Protein AF-A0A7Z6TB33-F1 (afdb_monomer)

pLDDT: mean 89.86, std 8.5, range [42.59, 96.69]

Radius of gyration: 13.29 Å; Cα contacts (8 Å, |Δi|>4): 76; chains: 1; bounding box: 30×25×40 Å

Structure (mmCIF, N/CA/C/O backbone):
data_AF-A0A7Z6TB33-F1
#
_entry.id   AF-A0A7Z6TB33-F1
#
loop_
_atom_site.group_PDB
_atom_site.id
_atom_site.type_symbol
_atom_site.label_atom_id
_atom_site.label_alt_id
_atom_site.label_comp_id
_atom_site.label_asym_id
_atom_site.label_entity_id
_atom_site.label_seq_id
_atom_site.pdbx_PDB_ins_code
_atom_site.Cartn_x
_atom_site.Cartn_y
_atom_site.Cartn_z
_atom_site.occupancy
_atom_site.B_iso_or_equiv
_atom_site.auth_seq_id
_atom_site.auth_comp_id
_atom_site.auth_asym_id
_atom_site.auth_atom_id
_atom_site.pdbx_PDB_model_num
ATOM 1 N N . MET A 1 1 ? -12.521 4.223 21.536 1.00 42.59 1 MET A N 1
ATOM 2 C CA . MET A 1 1 ? -13.214 3.662 20.360 1.00 42.59 1 MET A CA 1
ATOM 3 C C . MET A 1 1 ? -12.123 3.274 19.389 1.00 42.59 1 MET A C 1
ATOM 5 O O . MET A 1 1 ? -11.479 4.154 18.832 1.00 42.59 1 MET A O 1
ATOM 9 N N . GLU A 1 2 ? -11.800 1.988 19.363 1.00 58.75 2 GLU A N 1
ATOM 10 C CA . GLU A 1 2 ? -10.685 1.432 18.598 1.00 58.75 2 GLU A CA 1
ATOM 11 C C . GLU A 1 2 ? -11.088 1.383 17.123 1.00 58.75 2 GLU A C 1
ATOM 13 O O . GLU A 1 2 ? -12.003 0.658 16.745 1.00 58.75 2 GLU A O 1
ATOM 18 N N . GLY A 1 3 ? -10.473 2.238 16.308 1.00 66.75 3 GLY A N 1
ATOM 19 C CA . GLY A 1 3 ? -10.617 2.172 14.858 1.00 66.75 3 GLY A CA 1
ATOM 20 C C . GLY A 1 3 ? -9.938 0.921 14.299 1.00 66.75 3 GLY A C 1
ATOM 21 O O . GLY A 1 3 ? -9.040 0.353 14.925 1.00 66.75 3 GLY A O 1
ATOM 22 N N . ARG A 1 4 ? -10.331 0.494 13.095 1.00 82.75 4 ARG A N 1
ATOM 23 C CA . ARG A 1 4 ? -9.762 -0.701 12.438 1.00 82.75 4 ARG A CA 1
ATOM 24 C C . ARG A 1 4 ? -8.422 -0.431 11.747 1.00 82.75 4 ARG A C 1
ATOM 26 O O . ARG A 1 4 ? -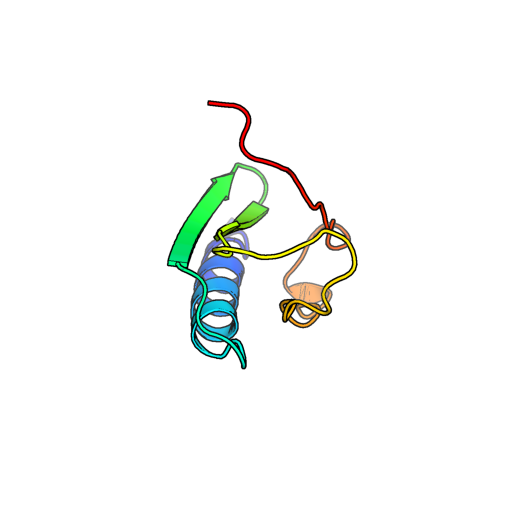7.896 -1.300 11.058 1.00 82.75 4 ARG A O 1
ATOM 33 N N . GLY A 1 5 ? -7.828 0.748 11.942 1.00 86.81 5 GLY A N 1
ATOM 34 C CA . GLY A 1 5 ? -6.571 1.134 11.301 1.00 86.81 5 GLY A CA 1
ATOM 35 C C . GLY A 1 5 ? -5.395 0.212 11.635 1.00 86.81 5 GLY A C 1
ATOM 36 O O . GLY A 1 5 ? -4.519 0.024 10.795 1.00 86.81 5 GLY A O 1
ATOM 37 N N . GLY A 1 6 ? -5.381 -0.395 12.827 1.00 90.31 6 GLY A N 1
ATOM 38 C CA . GLY A 1 6 ? -4.381 -1.405 13.195 1.00 90.31 6 GLY A CA 1
ATOM 39 C C . GLY A 1 6 ? -4.519 -2.692 12.378 1.00 90.31 6 GLY A C 1
ATOM 40 O O . GLY A 1 6 ? -3.537 -3.174 11.820 1.00 90.31 6 GLY A O 1
ATOM 41 N N . GLU A 1 7 ? -5.745 -3.201 12.239 1.00 93.81 7 GLU A N 1
ATOM 42 C CA . GLU A 1 7 ? -6.036 -4.370 11.399 1.00 93.81 7 GLU A CA 1
ATOM 43 C C . GLU A 1 7 ? -5.725 -4.095 9.925 1.00 93.81 7 GLU A C 1
ATOM 45 O O . GLU A 1 7 ? -5.133 -4.937 9.253 1.00 93.81 7 GLU A O 1
ATOM 50 N N . LEU A 1 8 ? -6.067 -2.900 9.430 1.00 94.50 8 LEU A N 1
ATOM 51 C CA . LEU A 1 8 ? -5.769 -2.499 8.056 1.00 94.50 8 LEU A CA 1
ATOM 52 C C . LEU A 1 8 ? -4.261 -2.436 7.799 1.00 94.50 8 LEU A C 1
ATOM 54 O O . LEU A 1 8 ? -3.807 -2.830 6.727 1.00 94.50 8 LEU A O 1
ATOM 58 N N . LEU A 1 9 ? -3.480 -1.967 8.775 1.00 94.88 9 LEU A N 1
ATOM 59 C CA . LEU A 1 9 ? -2.025 -1.903 8.662 1.00 94.88 9 LEU A CA 1
ATOM 60 C C . LEU A 1 9 ? -1.403 -3.299 8.577 1.00 94.88 9 LEU A C 1
ATOM 62 O O . LEU A 1 9 ? -0.552 -3.532 7.720 1.00 94.88 9 LEU A O 1
ATOM 66 N N . GLU A 1 10 ? -1.838 -4.227 9.427 1.00 95.62 10 GLU A N 1
ATOM 67 C CA . GLU A 1 10 ? -1.332 -5.602 9.408 1.00 95.62 10 GLU A CA 1
ATOM 68 C C . GLU A 1 10 ? -1.783 -6.360 8.156 1.00 95.62 10 GLU A C 1
ATOM 70 O O . GLU A 1 10 ? -0.981 -7.059 7.532 1.00 95.62 10 GLU A O 1
ATOM 75 N N . TRP A 1 11 ? -3.021 -6.146 7.706 1.00 95.88 11 TRP A N 1
ATOM 76 C CA . TRP A 1 11 ? -3.483 -6.649 6.414 1.00 95.88 11 TRP A CA 1
ATOM 77 C C . TRP A 1 11 ? -2.613 -6.119 5.266 1.00 95.88 11 TRP A C 1
ATOM 79 O O . TRP A 1 11 ? -2.134 -6.902 4.445 1.00 95.88 11 TRP A O 1
ATOM 89 N N . ALA A 1 12 ? -2.347 -4.809 5.232 1.00 96.25 12 ALA A N 1
ATOM 90 C CA . ALA A 1 12 ? -1.546 -4.182 4.184 1.00 96.25 12 ALA A CA 1
ATOM 91 C C . ALA A 1 12 ? -0.104 -4.704 4.192 1.00 96.25 12 ALA A C 1
ATOM 93 O O . ALA A 1 12 ? 0.465 -4.963 3.133 1.00 96.25 12 ALA A O 1
ATOM 94 N N . ARG A 1 13 ? 0.470 -4.915 5.384 1.00 95.75 13 ARG A N 1
ATOM 95 C CA . ARG A 1 13 ? 1.797 -5.514 5.573 1.00 95.75 13 ARG A CA 1
ATOM 96 C C . ARG A 1 13 ? 1.861 -6.919 4.990 1.00 95.75 13 ARG A C 1
ATOM 98 O O . ARG A 1 13 ? 2.783 -7.203 4.230 1.00 95.75 13 ARG A O 1
ATOM 105 N N . ALA A 1 14 ? 0.896 -7.773 5.326 1.00 96.25 14 ALA A N 1
ATOM 106 C CA . ALA A 1 14 ? 0.847 -9.148 4.839 1.00 96.25 14 ALA A CA 1
ATOM 107 C C . ALA A 1 14 ? 0.697 -9.197 3.311 1.00 96.25 14 ALA A C 1
ATOM 109 O O . ALA A 1 14 ? 1.468 -9.870 2.635 1.00 96.25 14 ALA A O 1
ATOM 110 N N . ARG A 1 15 ? -0.228 -8.413 2.745 1.00 95.75 15 ARG A N 1
ATOM 111 C CA . ARG A 1 15 ? -0.458 -8.388 1.292 1.00 95.75 15 ARG A CA 1
ATOM 112 C C . ARG A 1 15 ? 0.716 -7.801 0.512 1.00 95.75 15 ARG A C 1
ATOM 114 O O . ARG A 1 15 ? 1.073 -8.332 -0.531 1.00 95.75 15 ARG A O 1
ATOM 121 N N . ALA A 1 16 ? 1.364 -6.753 1.022 1.00 94.44 16 ALA A N 1
ATOM 122 C CA . ALA A 1 16 ? 2.563 -6.191 0.396 1.00 94.44 16 ALA A CA 1
ATOM 123 C C . ALA A 1 16 ? 3.777 -7.142 0.450 1.00 94.44 16 ALA A C 1
ATOM 125 O O . ALA A 1 16 ? 4.711 -7.002 -0.345 1.00 94.44 16 ALA A O 1
ATOM 126 N N . ALA A 1 17 ? 3.797 -8.090 1.390 1.00 93.81 17 ALA A N 1
ATOM 127 C CA . ALA A 1 17 ? 4.817 -9.134 1.454 1.00 93.81 17 ALA A CA 1
ATOM 128 C C . ALA A 1 17 ? 4.597 -10.250 0.416 1.00 93.81 17 ALA A C 1
ATOM 130 O O . ALA A 1 17 ? 5.554 -10.923 0.051 1.00 93.81 17 ALA A O 1
ATOM 131 N N . GLU A 1 18 ? 3.368 -10.409 -0.078 1.00 94.50 18 GLU A N 1
ATOM 132 C CA . GLU A 1 18 ? 2.944 -11.461 -1.014 1.00 94.50 18 GLU A CA 1
ATOM 133 C C . GLU A 1 18 ? 2.893 -10.995 -2.481 1.00 94.50 18 GLU A C 1
ATOM 135 O O . GLU A 1 18 ? 2.377 -11.710 -3.340 1.00 94.50 18 GLU A O 1
ATOM 140 N N . LEU A 1 19 ? 3.404 -9.798 -2.792 1.00 94.19 19 LEU A N 1
ATOM 141 C CA . LEU A 1 19 ? 3.469 -9.319 -4.174 1.00 94.19 19 LEU A CA 1
ATOM 142 C C . LEU A 1 19 ? 4.271 -10.296 -5.044 1.00 94.19 19 LEU A C 1
ATOM 144 O O . LEU A 1 19 ? 5.366 -10.719 -4.679 1.00 94.19 19 LEU A O 1
ATOM 148 N N . SER A 1 20 ? 3.735 -10.621 -6.223 1.00 92.12 20 SER A N 1
ATOM 149 C CA . SER A 1 20 ? 4.332 -11.595 -7.151 1.00 92.12 20 SER A CA 1
ATOM 150 C C . SER A 1 20 ? 5.697 -11.169 -7.700 1.00 92.12 20 SER A C 1
ATOM 152 O O . SER A 1 20 ? 6.491 -12.011 -8.114 1.00 92.12 20 SER A O 1
ATOM 154 N N . ARG A 1 21 ? 5.979 -9.864 -7.688 1.00 91.56 21 ARG A N 1
ATOM 155 C CA . ARG A 1 21 ? 7.288 -9.271 -7.967 1.00 91.56 21 ARG A CA 1
ATOM 156 C C . ARG A 1 21 ? 7.738 -8.530 -6.716 1.00 91.56 21 ARG A C 1
ATOM 158 O O . ARG A 1 21 ? 6.950 -7.794 -6.128 1.00 91.56 21 ARG A O 1
ATOM 165 N N . GLU A 1 22 ? 8.999 -8.686 -6.330 1.00 91.75 22 GLU A N 1
ATOM 166 C CA . GLU A 1 22 ? 9.544 -7.938 -5.200 1.00 91.75 22 GLU A CA 1
ATOM 167 C C . GLU A 1 22 ? 9.898 -6.499 -5.629 1.00 91.75 22 GLU A C 1
ATOM 169 O O . GLU A 1 22 ? 10.679 -6.316 -6.569 1.00 91.75 22 GLU A O 1
ATOM 174 N N . PRO A 1 23 ? 9.322 -5.467 -4.987 1.00 94.19 23 PRO A N 1
ATOM 175 C CA . PRO A 1 23 ? 9.723 -4.081 -5.212 1.00 94.19 23 PRO A CA 1
ATOM 176 C C . PRO A 1 23 ? 11.079 -3.786 -4.559 1.00 94.19 23 PRO A C 1
ATOM 178 O O . PRO A 1 23 ? 11.420 -4.345 -3.517 1.00 94.19 23 PRO A O 1
ATOM 181 N N . ALA A 1 24 ? 11.817 -2.828 -5.117 1.00 93.69 24 ALA A N 1
ATOM 182 C CA . ALA A 1 24 ? 13.123 -2.407 -4.607 1.00 93.69 24 ALA A CA 1
ATOM 183 C C . ALA A 1 24 ? 13.043 -1.752 -3.221 1.00 93.69 24 ALA A C 1
ATOM 185 O O . ALA A 1 24 ? 13.953 -1.873 -2.402 1.00 93.69 24 ALA A O 1
ATOM 186 N N . ARG A 1 25 ? 11.931 -1.070 -2.937 1.00 94.19 25 ARG A N 1
ATOM 187 C CA . ARG A 1 25 ? 11.627 -0.496 -1.623 1.00 94.19 25 ARG A CA 1
ATOM 188 C C . ARG A 1 25 ? 10.138 -0.618 -1.344 1.00 94.19 25 ARG A C 1
ATOM 190 O O . ARG A 1 25 ? 9.315 -0.560 -2.258 1.00 94.19 25 ARG A O 1
ATOM 197 N N . ARG A 1 26 ? 9.799 -0.771 -0.065 1.00 94.94 26 ARG A N 1
ATOM 198 C CA . ARG A 1 26 ? 8.425 -0.787 0.449 1.00 94.94 26 ARG A CA 1
ATOM 199 C C . ARG A 1 26 ? 8.339 0.126 1.650 1.00 94.94 26 ARG A C 1
ATOM 201 O O . ARG A 1 26 ? 9.168 0.039 2.551 1.00 94.94 26 ARG A O 1
ATOM 208 N N . GLU A 1 27 ? 7.308 0.950 1.682 1.00 96.06 27 GLU A N 1
ATOM 209 C CA . GLU A 1 27 ? 6.964 1.761 2.838 1.00 96.06 27 GLU A CA 1
ATOM 210 C C . GLU A 1 27 ? 5.498 1.582 3.187 1.00 96.06 27 GLU A C 1
ATOM 212 O O . GLU A 1 27 ? 4.626 1.573 2.317 1.00 96.06 27 GLU A O 1
ATOM 217 N N . LEU A 1 28 ? 5.240 1.450 4.485 1.00 96.00 28 LEU A N 1
ATOM 218 C CA . LEU A 1 28 ? 3.901 1.436 5.043 1.00 96.00 28 LEU A CA 1
ATOM 219 C C . LEU A 1 28 ? 3.768 2.627 5.978 1.00 96.00 28 LEU A C 1
ATOM 221 O O . LEU A 1 28 ? 4.462 2.717 6.992 1.00 96.00 28 LEU A O 1
ATOM 225 N N . LEU A 1 29 ? 2.864 3.532 5.630 1.00 95.12 29 LEU A N 1
ATOM 226 C CA . LEU A 1 29 ? 2.585 4.734 6.397 1.00 95.12 29 LEU A CA 1
ATOM 227 C C . LEU A 1 29 ? 1.151 4.681 6.915 1.00 95.12 29 LEU A C 1
ATOM 229 O O . LEU A 1 29 ? 0.251 4.165 6.255 1.00 95.12 29 LEU A O 1
ATOM 233 N N . ARG A 1 30 ? 0.933 5.247 8.100 1.00 93.44 30 ARG A N 1
ATOM 234 C CA . ARG A 1 30 ? -0.397 5.404 8.696 1.00 93.44 30 ARG A CA 1
ATOM 235 C C . ARG A 1 30 ? -0.752 6.878 8.808 1.00 93.44 30 ARG A C 1
ATOM 237 O O . ARG A 1 30 ? 0.120 7.714 9.036 1.00 93.44 30 ARG A O 1
ATOM 244 N N . ALA A 1 31 ? -2.034 7.184 8.701 1.00 91.50 31 ALA A N 1
ATOM 245 C CA . ALA A 1 31 ? -2.570 8.526 8.870 1.00 91.50 31 ALA A CA 1
ATOM 246 C C . ALA A 1 31 ? -3.850 8.489 9.726 1.00 91.50 31 ALA A C 1
ATOM 248 O O . ALA A 1 31 ? -4.429 7.416 9.916 1.00 91.50 31 ALA A O 1
ATOM 249 N N . PRO A 1 32 ? -4.312 9.640 10.255 1.00 89.06 32 PRO A N 1
ATOM 250 C CA . PRO A 1 32 ? -5.578 9.715 10.983 1.00 89.06 32 PRO A CA 1
ATOM 251 C C . PRO A 1 32 ? -6.758 9.124 10.195 1.00 89.06 32 PRO A C 1
ATOM 253 O O . PRO A 1 32 ? -6.724 9.085 8.967 1.00 89.06 32 PRO A O 1
ATOM 256 N N . GLN A 1 33 ? -7.832 8.756 10.902 1.00 86.56 33 GLN A N 1
ATOM 257 C CA . GLN A 1 33 ? -9.058 8.170 10.329 1.00 86.56 33 GLN A CA 1
ATOM 258 C C . GLN A 1 33 ? -8.824 6.800 9.663 1.00 86.56 33 GLN A C 1
ATOM 260 O O . GLN A 1 33 ? -9.311 6.560 8.559 1.00 86.56 33 GLN A O 1
ATOM 265 N N . ASP A 1 34 ? -8.060 5.928 10.332 1.00 89.75 34 ASP A N 1
ATOM 266 C CA . ASP A 1 34 ? -7.810 4.539 9.917 1.00 89.75 34 ASP A CA 1
ATOM 267 C C . ASP A 1 34 ? -7.269 4.405 8.486 1.00 89.75 34 ASP A C 1
ATOM 269 O O . ASP A 1 34 ? -7.637 3.501 7.739 1.00 89.75 34 ASP A O 1
ATOM 273 N N . ARG A 1 35 ? -6.388 5.328 8.082 1.00 92.19 35 ARG A N 1
ATOM 274 C CA . ARG A 1 35 ? -5.772 5.312 6.755 1.00 92.19 35 ARG A CA 1
ATOM 275 C C . ARG A 1 35 ? -4.411 4.648 6.779 1.00 92.19 35 ARG A C 1
ATOM 277 O O . ARG A 1 35 ? -3.566 4.969 7.617 1.00 92.19 35 ARG A O 1
ATOM 284 N N . VAL A 1 36 ? -4.180 3.821 5.770 1.00 95.00 36 VAL A N 1
ATOM 285 C CA . VAL A 1 36 ? -2.888 3.208 5.478 1.00 95.00 36 VAL A CA 1
ATOM 286 C C . VAL A 1 36 ? -2.503 3.553 4.045 1.00 95.00 36 VAL A C 1
ATOM 288 O O . VAL A 1 36 ? -3.335 3.502 3.143 1.00 95.00 36 VAL A O 1
ATOM 291 N N . LEU A 1 37 ? -1.243 3.925 3.852 1.00 95.38 37 LEU A N 1
ATOM 292 C CA . LEU A 1 37 ? -0.620 4.109 2.550 1.00 95.38 37 LEU A CA 1
ATOM 293 C C . LEU A 1 37 ? 0.466 3.049 2.397 1.00 95.38 37 LEU A C 1
ATOM 295 O O . LEU A 1 37 ? 1.371 2.962 3.227 1.00 95.38 37 LEU A O 1
ATOM 299 N N . VAL A 1 38 ? 0.372 2.269 1.325 1.00 96.69 38 VAL A N 1
ATOM 300 C CA . VAL A 1 38 ? 1.438 1.373 0.881 1.00 96.69 38 VAL A CA 1
ATOM 301 C C . VAL A 1 38 ? 2.110 2.030 -0.312 1.00 96.69 38 VAL A C 1
ATOM 303 O O . VAL A 1 38 ? 1.458 2.297 -1.319 1.00 96.69 38 VAL A O 1
ATOM 306 N N . MET A 1 39 ? 3.404 2.301 -0.194 1.00 95.62 39 MET A N 1
ATOM 307 C CA . MET A 1 39 ? 4.215 2.870 -1.264 1.00 95.62 39 MET A CA 1
ATOM 308 C C . MET A 1 39 ? 5.291 1.861 -1.655 1.00 95.62 39 MET A C 1
ATOM 310 O O . MET A 1 39 ? 5.952 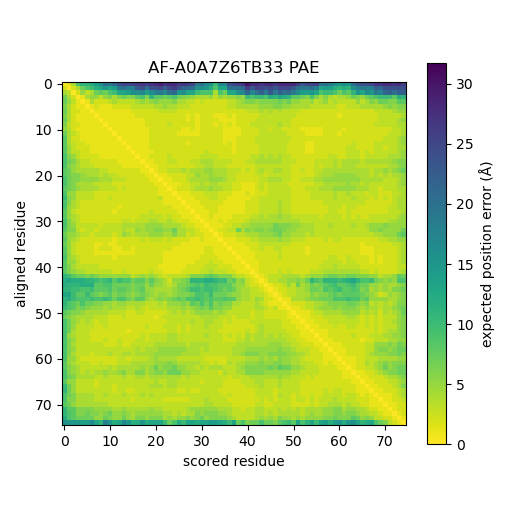1.275 -0.795 1.00 95.62 39 MET A O 1
ATOM 314 N N . THR A 1 40 ? 5.428 1.615 -2.955 1.00 95.19 40 THR A N 1
ATOM 315 C CA . THR A 1 40 ? 6.391 0.661 -3.514 1.00 95.19 40 THR A CA 1
ATOM 316 C C . THR A 1 40 ? 7.212 1.344 -4.599 1.00 95.19 40 THR A C 1
ATOM 318 O O . THR A 1 40 ? 6.684 2.159 -5.353 1.00 95.19 40 THR A O 1
ATOM 321 N N . TRP A 1 41 ? 8.504 1.021 -4.659 1.00 94.19 41 TRP A N 1
ATOM 322 C CA . TRP A 1 41 ? 9.420 1.510 -5.688 1.00 94.19 41 TRP A CA 1
ATOM 323 C C . TRP A 1 41 ? 9.849 0.345 -6.556 1.00 94.19 41 TRP A C 1
ATOM 325 O O . TRP A 1 41 ? 10.200 -0.722 -6.046 1.00 94.19 41 TRP A O 1
ATOM 335 N N . TRP A 1 42 ? 9.851 0.570 -7.861 1.00 93.00 42 TRP A N 1
ATOM 336 C CA . TRP A 1 42 ? 10.137 -0.451 -8.852 1.00 93.00 42 TRP A CA 1
ATOM 337 C C . TRP A 1 42 ? 11.274 0.031 -9.739 1.00 93.00 42 TRP A C 1
ATOM 339 O O . TRP A 1 42 ? 11.123 0.982 -10.501 1.00 93.00 42 TRP A O 1
ATOM 349 N N . GLU A 1 43 ? 12.421 -0.625 -9.614 1.00 88.19 43 GLU A N 1
ATOM 350 C CA . GLU A 1 43 ? 13.586 -0.352 -10.449 1.00 88.19 43 GLU A CA 1
ATOM 351 C C . GLU A 1 43 ? 13.304 -0.727 -11.906 1.00 88.19 43 GLU A C 1
ATOM 353 O O . GLU A 1 43 ? 12.720 -1.782 -12.185 1.00 88.19 43 GLU A O 1
ATOM 358 N N . GLN A 1 44 ? 13.726 0.151 -12.821 1.00 82.75 44 GLN A N 1
ATOM 359 C CA . GLN A 1 44 ? 13.565 0.006 -14.273 1.00 82.75 44 GLN A CA 1
ATOM 360 C C . GLN A 1 44 ? 12.122 -0.283 -14.736 1.00 82.75 44 GLN A C 1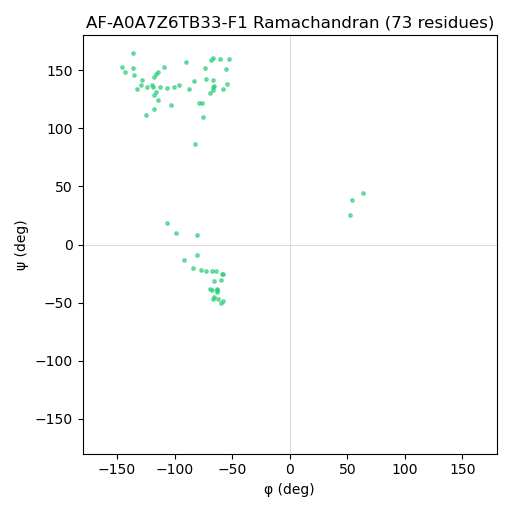
ATOM 362 O O . GLN A 1 44 ? 11.931 -0.885 -15.791 1.00 82.75 44 GLN A O 1
ATOM 367 N N . ALA A 1 45 ? 11.111 0.124 -13.963 1.00 86.25 45 ALA A N 1
ATOM 368 C CA . ALA A 1 45 ? 9.717 -0.032 -14.354 1.00 86.25 45 ALA A CA 1
ATOM 369 C C . ALA A 1 45 ? 9.229 1.165 -15.178 1.00 86.25 45 ALA A C 1
ATOM 371 O O . ALA A 1 45 ? 9.439 2.321 -14.810 1.00 86.25 45 ALA A O 1
ATOM 372 N N . SER A 1 46 ? 8.540 0.879 -16.278 1.00 84.12 46 SER A N 1
ATOM 373 C CA . SER A 1 46 ? 7.821 1.871 -17.077 1.00 84.12 46 SER A CA 1
ATOM 374 C C . SER A 1 46 ? 6.378 2.021 -16.593 1.00 84.12 46 SER A C 1
ATOM 376 O O . SER A 1 46 ? 5.792 1.099 -16.032 1.00 84.12 46 SER A O 1
ATOM 378 N N . TYR A 1 47 ? 5.745 3.160 -16.882 1.00 82.62 47 TYR A N 1
ATOM 379 C CA . TYR A 1 47 ? 4.311 3.357 -16.627 1.00 82.62 47 TYR A CA 1
ATOM 380 C C . TYR A 1 47 ? 3.412 2.348 -17.357 1.00 82.62 47 TYR A C 1
ATOM 382 O O . TYR A 1 47 ? 2.293 2.100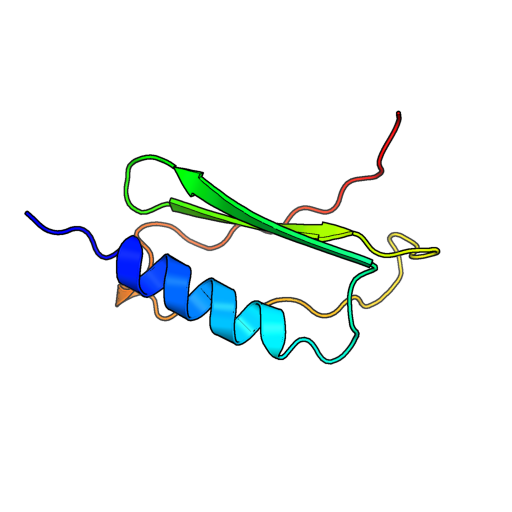 -16.904 1.00 82.62 47 TYR A O 1
ATOM 390 N N . ALA A 1 48 ? 3.894 1.790 -18.472 1.00 84.56 48 ALA A N 1
ATOM 391 C CA . ALA A 1 48 ? 3.194 0.766 -19.242 1.00 84.56 48 ALA A CA 1
ATOM 392 C C . ALA A 1 48 ? 3.341 -0.650 -18.657 1.00 84.56 48 ALA A C 1
ATOM 394 O O . ALA A 1 48 ? 2.658 -1.560 -19.125 1.00 84.56 48 ALA A O 1
ATOM 395 N N . ASP A 1 49 ? 4.209 -0.844 -17.660 1.00 88.12 49 ASP A N 1
ATOM 396 C CA . ASP A 1 49 ? 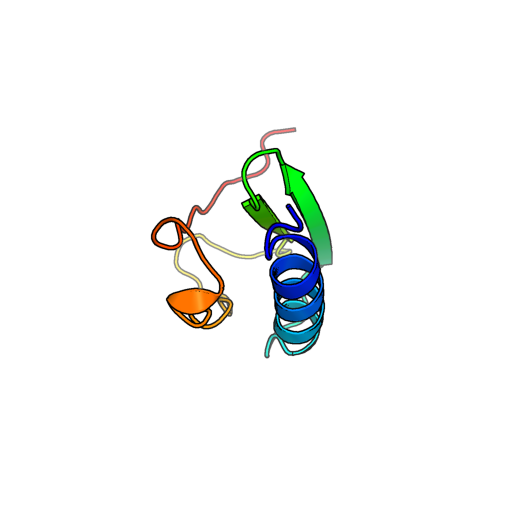4.429 -2.159 -17.068 1.00 88.12 49 ASP A CA 1
ATOM 397 C C . ASP A 1 49 ? 3.241 -2.575 -16.193 1.00 88.12 49 ASP A C 1
ATOM 399 O O . ASP A 1 49 ? 2.649 -1.773 -15.457 1.00 88.12 49 ASP A O 1
ATOM 403 N N . ASP A 1 50 ? 2.926 -3.868 -16.244 1.00 88.56 50 ASP A N 1
ATOM 404 C CA . ASP A 1 50 ? 1.957 -4.493 -15.351 1.00 88.56 50 ASP A CA 1
ATOM 405 C C . ASP A 1 50 ? 2.637 -4.824 -14.014 1.00 88.56 50 ASP A C 1
ATOM 407 O O . ASP A 1 50 ? 3.243 -5.882 -13.823 1.00 88.56 50 ASP A O 1
ATOM 411 N N . LEU A 1 51 ? 2.642 -3.842 -13.113 1.00 90.50 51 LEU A N 1
ATOM 412 C CA . LEU A 1 51 ? 3.187 -3.983 -11.765 1.00 90.50 51 LEU A CA 1
ATOM 413 C C . LEU A 1 51 ? 2.146 -4.614 -10.837 1.00 90.50 51 LEU A C 1
ATOM 415 O O . LEU A 1 51 ? 0.972 -4.250 -10.911 1.00 90.50 51 LEU A O 1
ATOM 419 N N . PRO A 1 52 ? 2.551 -5.515 -9.923 1.00 92.56 52 PRO A N 1
ATOM 420 C CA . PRO A 1 52 ? 1.599 -6.158 -9.036 1.00 92.56 52 PRO A CA 1
ATOM 421 C C . PRO A 1 52 ? 0.995 -5.136 -8.073 1.00 92.56 52 PRO A C 1
ATOM 423 O O . PRO A 1 52 ? 1.696 -4.346 -7.435 1.00 92.56 52 PRO A O 1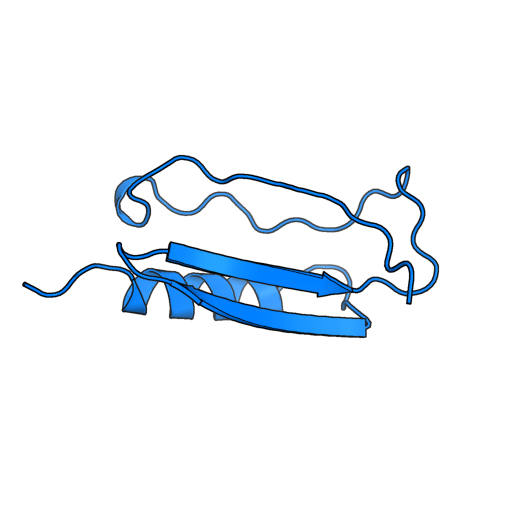
ATOM 426 N N . GLU A 1 53 ? -0.324 -5.186 -7.947 1.00 91.56 53 GLU A N 1
ATOM 427 C CA . GLU A 1 53 ? -1.088 -4.325 -7.056 1.00 91.56 53 GLU A CA 1
ATOM 428 C C . GLU A 1 53 ? -1.627 -5.130 -5.877 1.00 91.56 53 GLU A C 1
ATOM 430 O O . GLU A 1 53 ? -1.875 -6.334 -5.973 1.00 91.56 53 GLU A O 1
ATOM 435 N N . LEU A 1 54 ? -1.831 -4.459 -4.744 1.00 93.19 54 LEU A N 1
ATOM 436 C CA . LEU A 1 54 ? -2.509 -5.092 -3.623 1.00 93.19 54 LEU A CA 1
ATOM 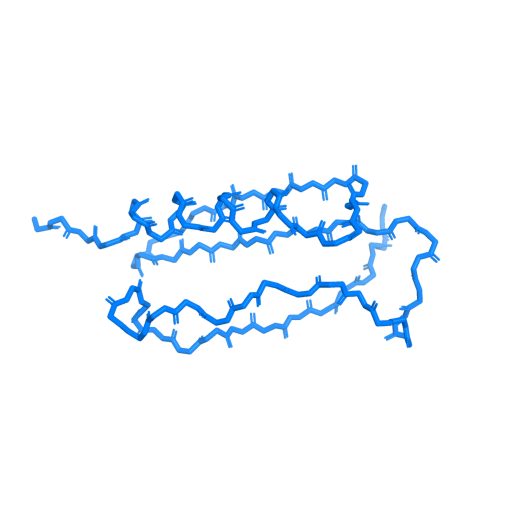437 C C . LEU A 1 54 ? -3.978 -5.360 -4.008 1.00 93.19 54 LEU A C 1
ATOM 439 O O . LEU A 1 54 ? -4.612 -4.507 -4.651 1.00 93.19 54 LEU A O 1
ATOM 443 N N . PRO A 1 55 ? -4.540 -6.511 -3.587 1.00 93.19 55 PRO A N 1
ATOM 444 C CA . PRO A 1 55 ? -5.965 -6.769 -3.743 1.00 93.19 55 PRO A CA 1
ATOM 445 C C . PRO A 1 55 ? -6.775 -5.719 -2.979 1.00 93.19 55 PRO A C 1
ATOM 447 O O . PRO A 1 55 ? -6.264 -5.072 -2.066 1.00 93.19 55 PRO A O 1
ATOM 450 N N . GLU A 1 56 ? -8.049 -5.546 -3.324 1.00 92.06 56 GLU A N 1
ATOM 451 C CA . GLU A 1 56 ? -8.906 -4.668 -2.528 1.00 92.06 56 GLU A CA 1
ATOM 452 C C . GLU A 1 56 ? -9.175 -5.298 -1.150 1.00 92.06 56 GLU A C 1
ATOM 454 O O . GLU A 1 56 ? -9.512 -6.483 -1.072 1.00 92.06 56 GLU A O 1
ATOM 459 N N . PRO A 1 57 ? -8.984 -4.547 -0.049 1.00 92.94 57 PRO A N 1
ATOM 460 C CA . PRO A 1 57 ? -9.354 -5.006 1.279 1.00 92.94 57 PRO A CA 1
ATOM 461 C C . PRO A 1 57 ? -10.874 -5.125 1.394 1.00 92.94 57 PRO A C 1
ATOM 463 O O . PRO A 1 57 ? -11.630 -4.497 0.651 1.00 92.94 57 PRO A O 1
ATOM 466 N N . ASP A 1 58 ? -11.315 -5.900 2.381 1.00 91.62 58 ASP A N 1
ATOM 467 C CA . ASP A 1 58 ? -12.730 -6.003 2.722 1.00 91.62 58 ASP A CA 1
ATOM 468 C C . ASP A 1 58 ? -13.326 -4.606 2.991 1.00 91.62 58 ASP A C 1
ATOM 470 O O . ASP A 1 58 ? -12.707 -3.773 3.661 1.00 91.62 58 ASP A O 1
ATOM 474 N N . ALA A 1 59 ? -14.539 -4.348 2.497 1.00 89.06 59 ALA A N 1
ATOM 475 C CA . ALA A 1 59 ? -15.232 -3.076 2.688 1.00 89.06 59 ALA A CA 1
ATOM 476 C C . ALA A 1 59 ? -15.441 -2.726 4.172 1.00 89.06 59 ALA A C 1
ATOM 478 O O . ALA A 1 59 ? -15.531 -1.554 4.519 1.00 89.06 59 ALA A O 1
ATOM 479 N N . ALA A 1 60 ? -15.479 -3.716 5.065 1.00 90.12 60 ALA A N 1
ATOM 480 C CA . ALA A 1 60 ? -15.548 -3.492 6.502 1.00 90.12 60 ALA A CA 1
ATOM 481 C C . ALA A 1 60 ? -14.215 -2.988 7.091 1.00 90.12 60 ALA A C 1
ATOM 483 O O . ALA A 1 60 ? -14.212 -2.417 8.184 1.00 90.12 60 ALA A O 1
ATOM 484 N N . LEU A 1 61 ? -13.084 -3.246 6.425 1.00 89.81 61 LEU A N 1
ATOM 485 C CA . LEU A 1 61 ? -11.726 -2.865 6.843 1.00 89.81 61 LEU A CA 1
ATOM 486 C C . LEU A 1 61 ? -11.364 -1.430 6.436 1.00 89.81 61 LEU A C 1
ATOM 488 O O . LEU A 1 61 ? -10.451 -0.844 7.016 1.00 89.81 61 LEU A O 1
ATOM 492 N N . ILE A 1 62 ? -12.076 -0.864 5.459 1.00 90.62 62 ILE A N 1
ATOM 493 C CA . ILE A 1 62 ? -11.833 0.477 4.922 1.00 90.62 62 ILE A CA 1
ATOM 494 C C . ILE A 1 62 ? -13.030 1.396 5.148 1.00 90.62 62 ILE A C 1
ATOM 496 O O . ILE A 1 62 ? -14.183 1.003 5.047 1.00 90.62 62 ILE A O 1
ATOM 500 N N . THR A 1 63 ? -12.759 2.671 5.406 1.00 86.88 63 THR A N 1
ATOM 501 C CA . THR A 1 63 ? -13.808 3.700 5.527 1.00 86.88 63 THR A CA 1
ATOM 502 C C . THR A 1 63 ? -14.093 4.410 4.203 1.00 86.88 63 THR A C 1
ATOM 504 O O . THR A 1 63 ? -15.076 5.141 4.079 1.00 86.88 63 THR A O 1
ATOM 507 N N . ARG A 1 64 ? -13.213 4.237 3.210 1.00 87.81 64 ARG A N 1
ATOM 508 C CA . ARG A 1 64 ? -13.262 4.866 1.884 1.00 87.81 64 ARG A CA 1
ATOM 509 C C . ARG A 1 64 ? -12.705 3.891 0.842 1.00 87.81 64 ARG A C 1
ATOM 511 O O . ARG A 1 64 ? -11.847 3.091 1.209 1.00 87.81 64 ARG A O 1
ATOM 518 N N . PRO A 1 65 ? -13.126 3.981 -0.433 1.00 90.62 65 PRO A N 1
ATOM 519 C CA . PRO A 1 65 ? -12.549 3.178 -1.508 1.00 90.62 65 PRO A CA 1
ATOM 520 C C . PRO A 1 65 ? -11.030 3.342 -1.615 1.00 90.62 65 PRO A C 1
ATOM 522 O O . PRO A 1 65 ? -10.483 4.403 -1.302 1.00 90.62 65 PRO A O 1
ATOM 525 N N . VAL A 1 66 ? -10.357 2.296 -2.093 1.00 93.31 66 VAL A N 1
ATOM 526 C CA . VAL A 1 66 ? -8.912 2.330 -2.337 1.00 93.31 66 VAL A CA 1
ATOM 527 C C . VAL A 1 66 ? -8.598 3.304 -3.470 1.00 93.31 66 VAL A C 1
ATOM 529 O O . VAL A 1 66 ? -9.239 3.296 -4.519 1.00 93.31 66 VAL A O 1
ATOM 532 N N . HIS A 1 67 ? -7.568 4.123 -3.269 1.00 94.00 67 HIS A N 1
ATOM 533 C CA . HIS A 1 67 ? -7.003 4.972 -4.310 1.00 94.00 67 HIS A CA 1
ATOM 534 C C . HIS A 1 67 ? -5.658 4.405 -4.762 1.00 94.00 67 HIS A C 1
ATOM 536 O O . HIS A 1 67 ? -4.829 4.038 -3.930 1.00 94.00 67 HIS A O 1
ATOM 542 N N . ARG A 1 68 ? -5.449 4.344 -6.080 1.00 92.69 68 ARG A N 1
ATOM 543 C CA . ARG A 1 68 ? -4.220 3.848 -6.705 1.00 92.69 68 ARG A CA 1
ATOM 544 C C . ARG A 1 68 ? -3.578 4.973 -7.502 1.00 92.69 68 ARG A C 1
ATOM 546 O O . ARG A 1 68 ? -4.241 5.609 -8.318 1.00 92.69 68 ARG A O 1
ATOM 553 N N . TRP A 1 69 ? -2.296 5.207 -7.259 1.00 92.25 69 TRP A N 1
ATOM 554 C CA . TRP A 1 69 ? -1.515 6.227 -7.947 1.00 92.25 69 TRP A CA 1
ATOM 555 C C . TRP A 1 69 ? -0.162 5.656 -8.354 1.00 92.25 69 TRP A C 1
ATOM 557 O O . TRP A 1 69 ? 0.410 4.838 -7.634 1.00 92.25 69 TRP A O 1
ATOM 567 N N . ARG A 1 70 ? 0.346 6.108 -9.500 1.00 91.50 70 ARG A N 1
ATOM 568 C CA . ARG A 1 70 ? 1.702 5.826 -9.978 1.00 91.50 70 ARG A CA 1
ATOM 569 C C . ARG A 1 70 ? 2.435 7.152 -10.118 1.00 91.50 70 ARG A C 1
ATOM 571 O O . ARG A 1 70 ? 1.851 8.121 -10.600 1.00 91.50 70 ARG A O 1
ATOM 578 N N . PHE A 1 71 ? 3.683 7.180 -9.675 1.00 90.44 71 PHE A N 1
ATOM 579 C CA . PHE A 1 71 ? 4.526 8.368 -9.675 1.00 90.44 71 PHE A CA 1
ATOM 580 C C . PHE A 1 71 ? 5.925 8.005 -10.166 1.00 90.44 71 PHE A C 1
ATOM 582 O O . PHE A 1 71 ? 6.385 6.883 -9.958 1.00 90.44 71 PHE A O 1
ATOM 589 N N . GLU A 1 72 ? 6.606 8.980 -10.754 1.00 87.88 72 GLU A N 1
ATOM 590 C CA . GLU A 1 72 ? 8.031 8.929 -11.057 1.00 87.88 72 GLU A CA 1
ATOM 591 C C . GLU A 1 72 ? 8.773 9.724 -9.981 1.00 87.88 72 GLU A C 1
ATOM 593 O O . GLU A 1 72 ? 8.337 10.810 -9.585 1.00 87.88 72 GLU A O 1
ATOM 598 N N . ALA A 1 73 ? 9.876 9.174 -9.479 1.00 84.75 73 ALA A N 1
ATOM 599 C CA . ALA A 1 73 ? 10.745 9.902 -8.568 1.00 84.75 73 ALA A CA 1
ATOM 600 C C . ALA A 1 73 ? 11.569 10.916 -9.374 1.00 84.75 73 ALA A C 1
ATOM 602 O O . ALA A 1 73 ? 12.288 10.540 -10.292 1.00 84.75 73 ALA A O 1
ATOM 603 N N . VAL A 1 74 ? 11.457 12.200 -9.032 1.00 87.12 74 VAL A N 1
ATOM 604 C CA . VAL A 1 74 ? 12.109 13.311 -9.753 1.00 87.12 74 VAL A CA 1
ATOM 605 C C . VAL A 1 74 ? 13.300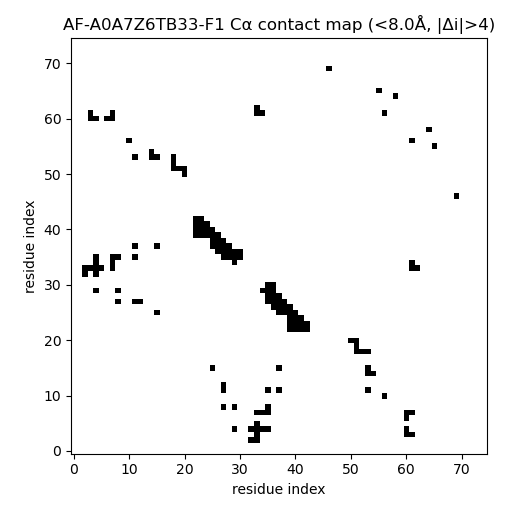 13.913 -8.990 1.00 87.12 74 VAL A C 1
ATOM 607 O O . VAL A 1 74 ? 13.686 15.050 -9.259 1.00 87.12 74 VAL A O 1
ATOM 610 N N 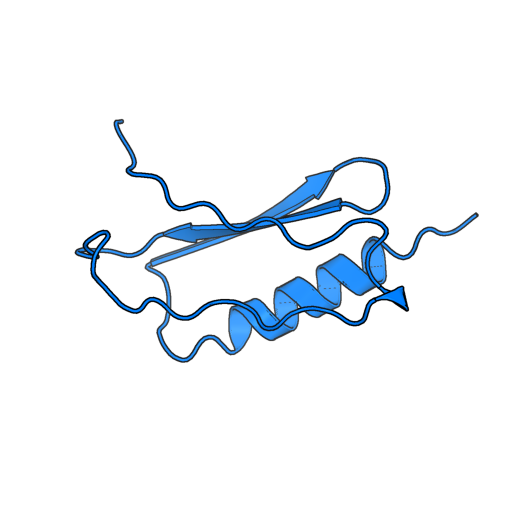. GLY A 1 75 ? 13.863 13.188 -8.015 1.00 67.31 75 GLY A N 1
ATOM 611 C CA . GLY A 1 75 ? 14.934 13.662 -7.128 1.00 67.31 75 GLY A CA 1
ATOM 612 C C . GLY A 1 75 ? 15.848 12.557 -6.631 1.00 67.31 75 GLY A C 1
ATOM 613 O O . GLY A 1 75 ? 15.384 11.396 -6.577 1.00 67.31 75 GLY A O 1
#

Foldseek 3Di:
DDALLVVLQVLVVVQLVVFPDPFPDWDWDDDPPSDIDIDGHHPPDDPPDPGTDGDWDDPSSDPDGDDDDDDDDPD

Solvent-accessible surface area (backbone atoms only — not comparable to full-atom values): 5220 Å² total; per-residue (Å²): 135,87,67,54,31,64,59,40,45,53,52,50,53,56,47,66,71,63,44,90,60,86,56,80,42,78,47,81,46,76,50,82,89,50,36,69,48,81,47,75,39,61,81,96,63,56,93,86,54,92,70,82,72,77,77,86,73,59,72,90,55,41,95,63,84,90,82,87,86,86,83,82,85,90,123

Nearest PDB structures (foldseek):
  5iqj-assembly3_C  TM=3.823E-01  e=7.176E+00  Vibrio cholerae O1 biovar El Tor
  6vy1-assembly1_C  TM=2.725E-01  e=3.305E+00  Methanocaldococcus jannaschii DSM 2661
  4e1l-assembly1_D  TM=2.991E-01  e=8.711E+00  Clostridioides difficile 630
  8asc-assembly1_A  TM=2.808E-01  e=9.913E+00  Homo sapiens

Mean predicted aligned error: 3.98 Å

Secondary structure (DSSP, 8-state):
---THHHHHHHHHHHHHS-SS--SEEEEEEETTTEEEEEEE-TT--TTS----PPPPPTTT-SS-----------

Sequence (75 aa):
MEGRGGELLEWARARAAELSREPARRELLRAPQDRVLVMTWWEQASYADDLPELPEPDAALITRPVHRWRFEAVG